Protein AF-A0ABD6FIM1-F1 (afdb_monomer)

Solvent-accessible surface area (backbone atoms only — not comparable to full-atom values): 6472 Å² total; per-residue (Å²): 112,72,74,59,57,54,54,64,56,53,78,76,60,85,70,86,80,70,82,83,69,76,84,60,54,72,66,56,52,50,50,53,50,54,50,51,50,51,51,52,50,50,52,50,50,52,48,28,62,65,45,17,70,78,40,76,59,24,64,34,34,59,56,28,44,56,37,47,50,52,38,53,53,51,52,47,57,48,50,72,69,70,60,69,80,47,74,67,59,51,56,75,65,36,64,67,50,48,53,27,52,49,52,25,52,49,24,52,50,44,17,73,79,98

Foldseek 3Di:
DVVVVVVVVCVPDPDDDDPPVVPADPVNVLVVLVVVLVVVLVVQQVVLVVCCVVLVVDPLSNVLSVLVNVLSVVLSVCVNVVVVPDSVVCCVPPPSNVVSVVSNVVSVVSSNPD

Mean predicted aligned error: 12.52 Å

Radius of gyration: 19.81 Å; Cα contacts (8 Å, |Δi|>4): 62; chains: 1; bounding box: 46×24×54 Å

Organism: NCBI:txid37925

pLDDT: mean 73.12, std 16.17, range [41.09, 95.5]

Structure (mmCIF, N/CA/C/O backbone):
data_AF-A0ABD6FIM1-F1
#
_entry.id   AF-A0ABD6FIM1-F1
#
loop_
_atom_site.group_PDB
_atom_site.id
_atom_site.type_symbol
_atom_site.label_atom_id
_atom_site.label_alt_id
_atom_site.label_comp_id
_atom_site.label_asym_id
_atom_site.label_entity_id
_atom_site.label_seq_id
_atom_site.pdbx_PDB_ins_code
_atom_site.Cartn_x
_atom_site.Cartn_y
_atom_site.Cartn_z
_atom_site.occupancy
_atom_site.B_iso_or_equiv
_atom_site.auth_seq_id
_atom_site.auth_comp_id
_atom_site.auth_asym_id
_atom_site.auth_atom_id
_atom_site.pdbx_PDB_model_num
ATOM 1 N N . GLY A 1 1 ? -23.814 -14.211 15.285 1.00 47.44 1 GLY A N 1
ATOM 2 C CA . GLY A 1 1 ? -24.261 -15.370 16.080 1.00 47.44 1 GLY A CA 1
ATOM 3 C C . GLY A 1 1 ? -23.773 -15.248 17.508 1.00 47.44 1 GLY A C 1
ATOM 4 O O . GLY A 1 1 ? -24.344 -14.464 18.245 1.00 47.44 1 GLY A O 1
ATOM 5 N N . LYS A 1 2 ? -22.671 -15.922 17.868 1.00 41.09 2 LYS A N 1
ATOM 6 C CA . LYS A 1 2 ? -22.074 -15.883 19.224 1.00 41.09 2 LYS A CA 1
ATOM 7 C C . LYS A 1 2 ? -21.706 -14.483 19.733 1.00 41.09 2 LYS A C 1
ATOM 9 O O . LYS A 1 2 ? -22.084 -14.132 20.838 1.00 41.09 2 LYS A O 1
ATOM 14 N N . A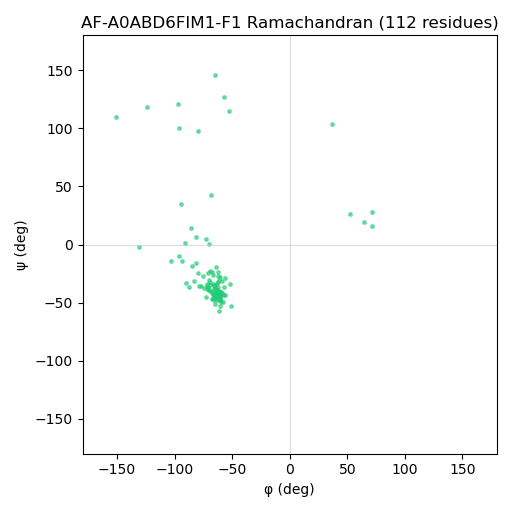RG A 1 3 ? -21.097 -13.643 18.887 1.00 51.78 3 ARG A N 1
ATOM 15 C CA . ARG A 1 3 ? -20.703 -12.269 19.259 1.00 51.78 3 ARG A CA 1
ATOM 16 C C . ARG A 1 3 ? -21.867 -11.345 19.646 1.00 51.78 3 ARG A C 1
ATOM 18 O O . ARG A 1 3 ? -21.649 -10.384 20.360 1.00 51.78 3 ARG A O 1
ATOM 25 N N . TYR A 1 4 ? -23.094 -11.621 19.193 1.00 50.84 4 TYR A N 1
ATOM 26 C CA . TYR A 1 4 ? -24.267 -10.812 19.563 1.00 50.84 4 TYR A CA 1
ATOM 27 C C . TYR A 1 4 ? -24.842 -11.236 20.925 1.00 50.84 4 TYR A C 1
ATOM 29 O O . TYR A 1 4 ? -25.330 -10.399 21.674 1.00 50.84 4 TYR A O 1
ATOM 37 N N . ALA A 1 5 ? -24.727 -12.525 21.271 1.00 53.00 5 ALA A N 1
ATOM 38 C CA . ALA A 1 5 ? -25.107 -13.044 22.585 1.00 53.00 5 ALA A CA 1
ATOM 39 C C . ALA A 1 5 ? -24.144 -12.575 23.694 1.00 53.00 5 ALA A C 1
ATOM 41 O O . ALA A 1 5 ? -24.573 -12.354 24.820 1.00 53.00 5 ALA A O 1
ATOM 42 N N . GLU A 1 6 ? -22.867 -12.352 23.366 1.00 51.19 6 GLU A N 1
ATOM 43 C CA . GLU A 1 6 ? -21.867 -11.792 24.290 1.00 51.19 6 GLU A CA 1
ATOM 44 C C . GLU A 1 6 ? -22.122 -10.309 24.617 1.00 51.19 6 GLU A C 1
ATOM 46 O O . GLU A 1 6 ? -21.887 -9.888 25.745 1.00 51.19 6 GLU A O 1
ATOM 51 N N . ILE A 1 7 ? -22.670 -9.532 23.672 1.00 54.88 7 ILE A N 1
ATOM 52 C CA . ILE A 1 7 ? -23.004 -8.110 23.876 1.00 54.88 7 ILE A CA 1
ATOM 53 C C . ILE A 1 7 ? -24.191 -7.9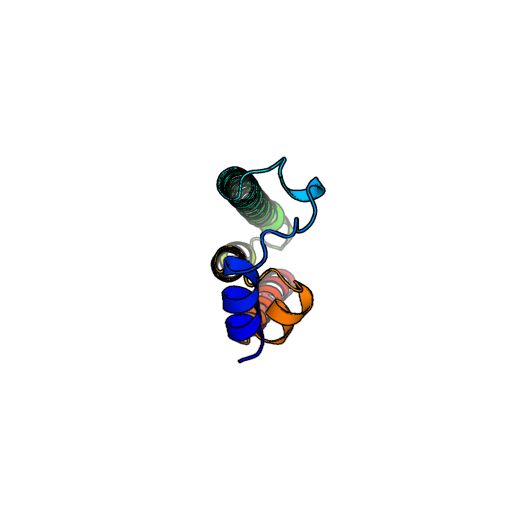50 24.843 1.00 54.88 7 ILE A C 1
ATOM 55 O O . ILE A 1 7 ? -24.158 -7.092 25.718 1.00 54.88 7 ILE A O 1
ATOM 59 N N . ILE A 1 8 ? -25.200 -8.823 24.754 1.00 54.53 8 ILE A N 1
ATOM 60 C CA . ILE A 1 8 ? -26.383 -8.790 25.637 1.00 54.53 8 ILE A CA 1
ATOM 61 C C . ILE A 1 8 ? -26.062 -9.328 27.048 1.00 54.53 8 ILE A C 1
ATOM 63 O O . ILE A 1 8 ? -26.667 -8.903 28.033 1.00 54.53 8 ILE A O 1
ATOM 67 N N . LEU A 1 9 ? -25.070 -10.219 27.184 1.00 48.88 9 LEU A N 1
ATOM 68 C CA . LEU A 1 9 ? -24.569 -10.657 28.497 1.00 48.88 9 LEU A CA 1
ATOM 69 C C . LEU A 1 9 ? -23.765 -9.557 29.222 1.00 48.88 9 LEU A C 1
ATOM 71 O O . LEU A 1 9 ? -23.668 -9.563 30.452 1.00 48.88 9 LEU A O 1
ATOM 75 N N . PHE A 1 10 ? -23.202 -8.612 28.462 1.00 48.78 10 PHE A N 1
ATOM 76 C CA . PHE A 1 10 ? -22.375 -7.520 28.973 1.00 48.78 10 PHE A CA 1
ATOM 77 C C . PHE A 1 10 ? -23.203 -6.393 29.612 1.00 48.78 10 PHE A C 1
ATOM 79 O O . PHE A 1 10 ? -22.800 -5.852 30.641 1.00 48.78 10 PHE A O 1
ATOM 86 N N . GLU A 1 11 ? -24.386 -6.083 29.071 1.00 53.22 11 GLU A N 1
ATOM 87 C CA . GLU A 1 11 ? -25.264 -5.029 29.613 1.00 53.22 11 GLU A CA 1
ATOM 88 C C . GLU A 1 11 ? -25.859 -5.368 30.991 1.00 53.22 11 GLU A C 1
ATOM 90 O O . GLU A 1 11 ? -26.166 -4.462 31.760 1.00 53.22 11 GLU A O 1
ATOM 95 N N . ASN A 1 12 ? -25.969 -6.654 31.345 1.00 51.03 12 ASN A N 1
ATOM 96 C CA . ASN A 1 12 ? -26.658 -7.087 32.567 1.00 51.03 12 ASN A CA 1
ATOM 97 C C . ASN A 1 12 ? -25.754 -7.339 33.785 1.00 51.03 12 ASN A C 1
ATOM 99 O O . ASN A 1 12 ? -26.284 -7.526 34.879 1.00 51.03 12 ASN A O 1
ATOM 103 N N . THR A 1 13 ? -24.421 -7.363 33.641 1.00 48.91 13 THR A N 1
ATOM 104 C CA . THR A 1 13 ? -23.579 -7.974 34.697 1.00 48.91 13 THR A CA 1
ATOM 105 C C . THR A 1 13 ? -22.384 -7.153 35.179 1.00 48.91 13 THR A C 1
ATOM 107 O O . THR A 1 13 ? -21.705 -7.596 36.100 1.00 48.91 13 THR A O 1
ATOM 110 N N . GLY A 1 14 ? -22.116 -5.963 34.627 1.00 50.53 14 GLY A N 1
ATOM 111 C CA . GLY A 1 14 ? -21.162 -5.007 35.222 1.00 50.53 14 GLY A CA 1
ATOM 112 C C . GLY A 1 14 ? -19.767 -5.565 35.557 1.00 50.53 14 GLY A C 1
ATOM 113 O O . GLY A 1 14 ? -19.114 -5.061 36.467 1.00 50.53 14 GLY A O 1
ATOM 114 N N . ALA A 1 15 ? -19.312 -6.614 34.866 1.00 44.50 15 ALA A N 1
ATOM 115 C CA . ALA A 1 15 ? -18.062 -7.297 35.171 1.00 44.50 15 ALA A CA 1
ATOM 116 C C . ALA A 1 15 ? -16.933 -6.786 34.265 1.00 44.50 15 ALA A C 1
ATOM 118 O O . ALA A 1 15 ? -17.009 -6.851 33.037 1.00 44.50 15 ALA A O 1
ATOM 119 N N . GLU A 1 16 ? -15.888 -6.259 34.904 1.00 51.25 16 GLU A N 1
ATOM 120 C CA . GLU A 1 16 ? -14.692 -5.677 34.301 1.00 51.25 16 GLU A CA 1
ATOM 121 C C . GLU A 1 16 ? -14.008 -6.606 33.285 1.00 51.25 16 GLU A C 1
ATOM 123 O O . GLU A 1 16 ? -13.403 -7.620 33.637 1.00 51.25 16 GLU A O 1
ATOM 128 N N . ILE A 1 17 ? -13.993 -6.202 32.012 1.00 50.47 17 ILE A N 1
ATOM 129 C CA . ILE A 1 17 ? -13.115 -6.797 31.000 1.00 50.47 17 ILE A CA 1
ATOM 130 C C . ILE A 1 17 ? -11.848 -5.930 30.882 1.00 50.47 17 ILE A C 1
ATOM 132 O O . ILE A 1 17 ? -11.849 -4.867 30.269 1.00 50.47 17 ILE A O 1
ATOM 136 N N . ARG A 1 18 ? -10.779 -6.408 31.539 1.00 48.78 18 ARG A N 1
ATOM 137 C CA . ARG A 1 18 ? -9.336 -6.078 31.426 1.00 48.78 18 ARG A CA 1
ATOM 138 C C . ARG A 1 18 ? -8.938 -4.615 31.144 1.00 48.78 18 ARG A C 1
ATOM 140 O O . ARG A 1 18 ? -8.858 -4.149 30.010 1.00 48.78 18 ARG A O 1
ATOM 147 N N . SER A 1 19 ? -8.484 -3.958 32.212 1.00 46.53 19 SER A N 1
ATOM 148 C CA . SER A 1 19 ? -8.005 -2.571 32.285 1.00 46.53 19 SER A CA 1
ATOM 149 C C . SER A 1 19 ? -6.626 -2.268 31.664 1.00 46.53 19 SER A C 1
ATOM 151 O O . SER A 1 19 ? -6.179 -1.124 31.742 1.00 46.53 19 SER A O 1
ATOM 153 N N . SER A 1 20 ? -5.939 -3.209 31.004 1.00 44.62 20 SER A N 1
ATOM 154 C CA . SER A 1 20 ? -4.607 -2.936 30.424 1.00 44.62 20 SER A CA 1
ATOM 155 C C . SER A 1 20 ? -4.635 -2.308 29.022 1.00 44.62 20 SER A C 1
ATOM 157 O O . SER A 1 20 ? -3.658 -1.674 28.632 1.00 44.62 20 SER A O 1
ATOM 159 N N . LEU A 1 21 ? -5.755 -2.395 28.287 1.00 46.56 21 LEU A N 1
ATOM 160 C CA . LEU A 1 21 ? -5.919 -1.777 26.956 1.00 46.56 21 LEU A CA 1
ATOM 161 C C . LEU A 1 21 ? -6.506 -0.353 26.994 1.00 46.56 21 LEU A C 1
ATOM 163 O O . LEU A 1 21 ? -6.687 0.280 25.958 1.00 46.56 21 LEU A O 1
ATOM 167 N N . ARG A 1 22 ? -6.783 0.188 28.186 1.00 48.69 22 ARG A N 1
ATOM 168 C CA . ARG A 1 22 ? -7.470 1.479 28.377 1.00 48.69 22 ARG A CA 1
ATOM 169 C C . ARG A 1 22 ? -6.566 2.715 28.242 1.00 48.69 22 ARG A C 1
ATOM 171 O O . ARG A 1 22 ? -7.019 3.818 28.529 1.00 48.69 22 ARG A O 1
ATOM 178 N N . LYS A 1 23 ? -5.295 2.562 27.845 1.00 50.97 23 LYS A N 1
ATOM 179 C CA . LYS A 1 23 ? -4.342 3.689 27.740 1.00 50.97 23 LYS A CA 1
ATOM 180 C C . LYS A 1 23 ? -4.246 4.336 26.358 1.00 50.97 23 LYS A C 1
ATOM 182 O O . LYS A 1 23 ? -3.751 5.454 26.278 1.00 50.97 23 LYS A O 1
ATOM 187 N N . TYR A 1 24 ? -4.768 3.711 25.303 1.00 50.91 24 TYR A N 1
ATOM 188 C CA . TYR A 1 24 ? -4.798 4.311 23.968 1.00 50.91 24 TYR A CA 1
ATOM 189 C C . TYR A 1 24 ? -6.234 4.355 23.455 1.00 50.91 24 TYR A C 1
ATOM 191 O O . TYR A 1 24 ? -6.889 3.324 23.329 1.00 50.91 24 TYR A O 1
ATOM 199 N N . SER A 1 25 ? -6.754 5.557 23.197 1.00 62.16 25 SER A N 1
ATOM 200 C CA . SER A 1 25 ? -8.075 5.692 22.583 1.00 62.16 25 SER A CA 1
ATOM 201 C C . SER A 1 25 ? -8.035 5.113 21.166 1.00 62.16 25 SER A C 1
ATOM 203 O O . SER A 1 25 ? -7.024 5.231 20.470 1.00 62.16 25 SER A O 1
ATOM 205 N N . ALA A 1 26 ? -9.140 4.516 20.711 1.00 64.38 26 ALA A N 1
ATOM 206 C CA . ALA A 1 26 ? -9.257 4.020 19.337 1.00 64.38 26 ALA A CA 1
ATOM 207 C C . ALA A 1 26 ? -8.889 5.103 18.302 1.00 64.38 26 ALA A C 1
ATOM 209 O O . ALA A 1 26 ? -8.269 4.812 17.285 1.00 64.38 26 ALA A O 1
ATOM 210 N N . SER A 1 27 ? -9.191 6.370 18.602 1.00 69.12 27 SER A N 1
ATOM 211 C CA . SER A 1 27 ? -8.816 7.521 17.778 1.00 69.12 27 SER A CA 1
ATOM 212 C C . SER A 1 27 ? -7.303 7.750 17.704 1.0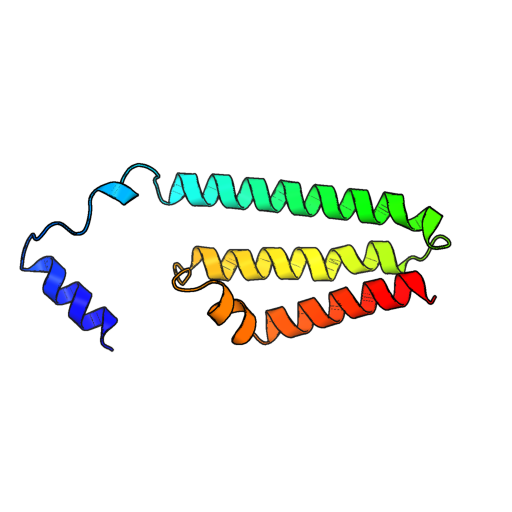0 69.12 27 SER A C 1
ATOM 214 O O . SER A 1 27 ? -6.793 8.037 16.626 1.00 69.12 27 SER A O 1
ATOM 216 N N . TYR A 1 28 ? -6.571 7.604 18.815 1.00 73.69 28 TYR A N 1
ATOM 217 C CA . TYR A 1 28 ? -5.109 7.724 18.810 1.00 73.69 28 TYR A CA 1
ATOM 218 C C . TYR A 1 28 ? -4.459 6.591 18.013 1.00 73.69 28 TYR A C 1
ATOM 220 O O . TYR A 1 28 ? -3.560 6.839 17.214 1.00 73.69 28 TYR A O 1
ATOM 228 N N . LEU A 1 29 ? -4.949 5.358 18.172 1.00 73.75 29 LEU A N 1
ATOM 229 C CA . LEU A 1 29 ? -4.427 4.216 17.422 1.00 73.75 29 LEU A CA 1
ATOM 230 C C . LEU A 1 29 ? -4.660 4.376 15.913 1.00 73.75 29 LEU A C 1
ATOM 232 O O . LEU A 1 29 ? -3.738 4.153 15.134 1.00 73.75 29 LEU A O 1
ATOM 236 N N . ARG A 1 30 ? -5.850 4.840 15.507 1.00 78.00 30 ARG A N 1
ATOM 237 C CA . ARG A 1 30 ? -6.153 5.187 14.108 1.00 78.00 30 ARG A CA 1
ATOM 238 C C . ARG A 1 30 ? -5.236 6.279 13.569 1.00 78.00 30 ARG A C 1
ATOM 240 O O . ARG A 1 30 ? -4.742 6.159 12.454 1.00 78.00 30 ARG A O 1
ATOM 247 N N . PHE A 1 31 ? -4.979 7.320 14.359 1.00 81.56 31 PHE A N 1
ATOM 248 C CA . PHE A 1 31 ? -4.087 8.410 13.966 1.00 81.56 31 PHE A CA 1
ATOM 249 C C . PHE A 1 31 ? -2.648 7.929 13.747 1.00 81.56 31 PHE A C 1
ATOM 251 O O . PHE A 1 31 ? -2.045 8.233 12.717 1.00 81.56 31 PHE A O 1
ATOM 258 N N . VAL A 1 32 ? -2.108 7.155 14.694 1.00 85.12 32 VAL A N 1
ATOM 259 C CA . VAL A 1 32 ? -0.761 6.580 14.578 1.00 85.12 32 VAL A CA 1
ATOM 260 C C . VAL A 1 32 ? -0.694 5.648 13.374 1.00 85.12 32 VAL A C 1
ATOM 262 O O . VAL A 1 32 ? 0.205 5.790 12.555 1.00 85.12 32 VAL A O 1
ATOM 265 N N . TRP A 1 33 ? -1.676 4.762 13.216 1.00 82.50 33 TRP A N 1
ATOM 266 C CA . TRP A 1 33 ? -1.738 3.822 12.102 1.00 82.50 33 TRP A CA 1
ATOM 267 C C . TRP A 1 33 ? -1.797 4.535 10.741 1.00 82.50 33 TRP A C 1
ATOM 269 O O . TRP A 1 33 ? -0.990 4.233 9.863 1.00 82.50 33 TRP A O 1
ATOM 279 N N . ALA A 1 34 ? -2.671 5.534 10.580 1.00 85.38 34 ALA A N 1
ATOM 280 C CA . ALA A 1 34 ? -2.788 6.303 9.341 1.00 85.38 34 ALA A CA 1
ATOM 281 C C . ALA A 1 34 ? -1.506 7.095 9.033 1.00 85.38 34 ALA A C 1
ATOM 283 O O . ALA A 1 34 ? -1.073 7.155 7.882 1.00 85.38 34 ALA A O 1
ATOM 284 N N . THR A 1 35 ? -0.865 7.657 10.063 1.00 90.31 35 THR A N 1
ATOM 285 C CA . THR A 1 35 ? 0.404 8.385 9.919 1.00 90.31 35 THR A CA 1
ATOM 286 C C . THR A 1 35 ? 1.531 7.437 9.513 1.00 90.31 35 THR A C 1
ATOM 288 O O . THR A 1 35 ? 2.266 7.724 8.570 1.00 90.31 35 THR A O 1
ATOM 291 N N . SER A 1 36 ? 1.641 6.274 10.159 1.00 89.31 36 SER A N 1
ATOM 292 C CA . SER A 1 36 ? 2.608 5.234 9.799 1.00 89.31 36 SER A CA 1
ATOM 293 C C . SER A 1 36 ? 2.380 4.703 8.382 1.00 89.31 36 SER A C 1
ATOM 295 O O . SER A 1 36 ? 3.344 4.554 7.635 1.00 89.31 36 SER A O 1
ATOM 297 N N . ALA A 1 37 ? 1.125 4.477 7.978 1.00 88.88 37 ALA A N 1
ATOM 298 C CA . ALA A 1 37 ? 0.782 4.067 6.617 1.00 88.88 37 ALA A CA 1
ATOM 299 C C . ALA A 1 37 ? 1.179 5.136 5.585 1.00 88.88 37 ALA A C 1
ATOM 301 O O . ALA A 1 37 ? 1.765 4.805 4.555 1.00 88.88 37 ALA A O 1
ATOM 302 N N . GLY A 1 38 ? 0.931 6.416 5.883 1.00 92.75 38 GLY A N 1
ATOM 303 C CA . GLY A 1 38 ? 1.351 7.534 5.039 1.00 92.75 38 GLY A CA 1
ATOM 304 C C . GLY A 1 38 ? 2.870 7.612 4.872 1.00 92.75 38 GLY A C 1
ATOM 305 O O . GLY A 1 38 ? 3.356 7.725 3.746 1.00 92.75 38 GLY A O 1
ATOM 306 N N . VAL A 1 39 ? 3.626 7.480 5.968 1.00 95.00 39 VAL A N 1
ATOM 307 C CA . VAL A 1 39 ? 5.100 7.441 5.928 1.00 95.00 39 VAL A CA 1
ATOM 308 C C . VAL A 1 39 ? 5.591 6.242 5.115 1.00 95.00 39 VAL A C 1
ATOM 310 O O . VAL A 1 39 ? 6.453 6.407 4.261 1.00 95.00 39 VAL A O 1
ATOM 313 N N . MET A 1 40 ? 5.006 5.057 5.308 1.00 93.62 40 MET A N 1
ATOM 314 C CA . MET A 1 40 ? 5.366 3.850 4.557 1.00 93.62 40 MET A CA 1
ATOM 315 C C . MET A 1 40 ? 5.131 4.011 3.048 1.00 93.62 40 MET A C 1
ATOM 317 O O . MET A 1 40 ? 6.003 3.665 2.251 1.00 93.62 40 MET A O 1
ATOM 321 N N . ILE A 1 41 ? 3.982 4.569 2.651 1.00 93.25 41 ILE A N 1
ATOM 322 C CA . ILE A 1 41 ? 3.669 4.871 1.246 1.00 93.25 41 ILE A CA 1
ATOM 323 C C . ILE A 1 41 ? 4.683 5.859 0.663 1.00 93.25 41 ILE A C 1
ATOM 325 O O . ILE A 1 41 ? 5.199 5.632 -0.431 1.00 93.25 41 ILE A O 1
ATOM 329 N N . MET A 1 42 ? 4.997 6.925 1.402 1.00 95.50 42 MET A N 1
ATOM 330 C CA . MET A 1 42 ? 5.975 7.933 0.987 1.00 95.50 42 MET A CA 1
ATOM 331 C C . MET A 1 42 ? 7.357 7.311 0.772 1.00 95.50 42 MET A C 1
ATOM 333 O O . MET A 1 42 ? 7.970 7.509 -0.275 1.00 95.50 42 MET A O 1
ATOM 337 N N . SER A 1 43 ? 7.835 6.526 1.741 1.00 94.69 43 SER A N 1
ATOM 338 C CA . SER A 1 43 ? 9.129 5.847 1.666 1.00 94.69 43 SER A CA 1
ATOM 339 C C . SER A 1 43 ? 9.196 4.876 0.491 1.00 94.69 43 SER A C 1
ATOM 341 O O . SER A 1 43 ? 10.207 4.848 -0.206 1.00 94.69 43 SER A O 1
ATOM 343 N N . TYR A 1 44 ? 8.124 4.123 0.227 1.00 92.12 44 TYR A N 1
ATOM 344 C CA . TYR A 1 44 ? 8.076 3.219 -0.921 1.00 92.12 44 TYR A CA 1
ATOM 345 C C . TYR A 1 44 ? 8.096 3.975 -2.252 1.00 92.12 44 TYR A C 1
ATOM 347 O O . TYR A 1 44 ? 8.831 3.597 -3.158 1.00 92.12 44 TYR A O 1
ATOM 355 N N . ALA A 1 45 ? 7.332 5.065 -2.369 1.00 92.75 45 ALA A N 1
ATOM 356 C CA . ALA A 1 45 ? 7.333 5.887 -3.574 1.00 92.75 45 ALA A CA 1
ATOM 357 C C . ALA A 1 45 ? 8.719 6.496 -3.840 1.00 92.75 45 ALA A C 1
ATOM 359 O O . ALA A 1 45 ? 9.189 6.462 -4.974 1.00 92.75 45 ALA A O 1
ATOM 360 N N . LEU A 1 46 ? 9.397 6.998 -2.802 1.00 93.94 46 LEU A N 1
ATOM 361 C CA . LEU A 1 46 ? 10.768 7.502 -2.919 1.00 93.94 46 LEU A CA 1
ATOM 362 C C . LEU A 1 46 ? 11.736 6.404 -3.364 1.00 93.94 46 LEU A C 1
ATOM 364 O O . LEU A 1 46 ? 12.497 6.616 -4.303 1.00 93.94 46 LEU A O 1
ATOM 368 N N . TRP A 1 47 ? 11.663 5.224 -2.744 1.00 93.56 47 TRP A N 1
ATOM 369 C CA . TRP A 1 47 ? 12.473 4.074 -3.145 1.00 93.56 47 TRP A CA 1
ATOM 370 C C . TRP A 1 47 ? 12.222 3.671 -4.604 1.00 93.56 47 TRP A C 1
ATOM 372 O O . TRP A 1 47 ? 13.169 3.415 -5.339 1.00 93.56 47 TRP A O 1
ATOM 382 N N . ALA A 1 48 ? 10.965 3.671 -5.050 1.00 89.12 48 ALA A N 1
ATOM 383 C CA . ALA A 1 48 ? 10.603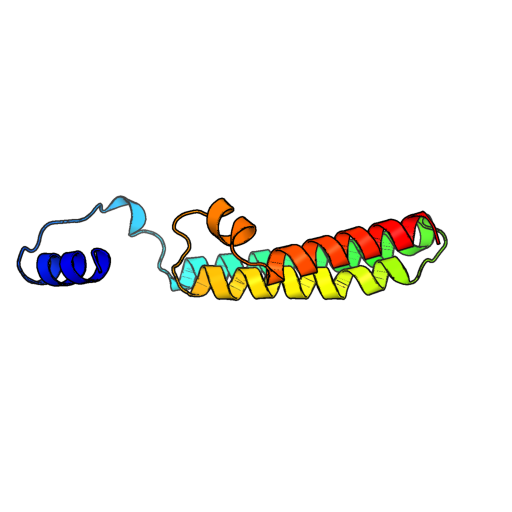 3.345 -6.425 1.00 89.12 48 ALA A CA 1
ATOM 384 C C . ALA A 1 48 ? 11.200 4.334 -7.445 1.00 89.12 48 ALA A C 1
ATOM 386 O O . ALA A 1 48 ? 11.620 3.934 -8.530 1.00 89.12 48 ALA A O 1
ATOM 387 N N . TRP A 1 49 ? 11.282 5.621 -7.104 1.00 90.31 49 TRP A N 1
ATOM 388 C CA . TRP A 1 49 ? 11.968 6.605 -7.945 1.00 90.31 49 TRP A CA 1
ATOM 389 C C . TRP A 1 49 ? 13.489 6.446 -7.921 1.00 90.31 49 TRP A C 1
ATOM 391 O O . TRP A 1 49 ? 14.121 6.589 -8.964 1.00 90.31 49 TRP A O 1
ATOM 401 N N . ASP A 1 50 ? 14.064 6.125 -6.765 1.00 90.50 50 ASP A N 1
ATOM 402 C CA . ASP A 1 50 ? 15.512 5.975 -6.583 1.00 90.50 50 ASP A CA 1
ATOM 403 C C . ASP A 1 50 ? 16.068 4.713 -7.260 1.00 90.50 50 ASP A C 1
ATOM 405 O O . ASP A 1 50 ? 17.145 4.725 -7.852 1.00 90.50 50 ASP A O 1
ATOM 409 N N . VAL A 1 51 ? 15.305 3.616 -7.244 1.00 86.88 51 VAL A N 1
ATOM 410 C CA . VAL A 1 51 ? 15.724 2.342 -7.846 1.00 86.88 51 VAL A CA 1
ATOM 411 C C . VAL A 1 51 ? 15.489 2.299 -9.361 1.00 86.88 51 VAL A C 1
ATOM 413 O O . VAL A 1 51 ? 16.074 1.470 -10.057 1.00 86.88 51 VAL A O 1
ATOM 416 N N . ARG A 1 52 ? 14.669 3.205 -9.909 1.00 86.06 52 ARG A N 1
ATOM 417 C CA . ARG A 1 52 ? 14.357 3.247 -11.344 1.00 86.06 52 ARG A CA 1
ATOM 418 C C . ARG A 1 52 ? 15.606 3.406 -12.235 1.00 86.06 52 ARG A C 1
ATOM 420 O O . ARG A 1 52 ? 15.756 2.576 -13.129 1.00 86.06 52 ARG A O 1
ATOM 427 N N . PRO A 1 53 ? 16.534 4.353 -11.997 1.00 85.12 53 PRO A N 1
ATOM 428 C CA . PRO A 1 53 ? 17.782 4.446 -12.763 1.00 85.12 53 PRO A CA 1
ATOM 429 C C . PRO A 1 53 ? 18.678 3.206 -12.626 1.00 85.12 53 PRO A C 1
ATOM 431 O O . PRO A 1 53 ? 19.398 2.855 -13.557 1.00 85.12 53 PRO A O 1
ATOM 434 N N . VAL A 1 54 ? 18.632 2.530 -11.472 1.00 84.25 54 VAL A N 1
ATOM 435 C CA . VAL A 1 54 ? 19.421 1.316 -11.192 1.00 84.25 54 VAL A CA 1
ATOM 436 C C . VAL A 1 54 ? 18.893 0.116 -11.984 1.00 84.25 54 VAL A C 1
ATOM 438 O O . VAL A 1 54 ? 19.671 -0.721 -12.434 1.00 84.25 54 VAL A O 1
ATOM 441 N N . LEU A 1 55 ? 17.578 0.059 -12.197 1.00 81.31 55 LEU A N 1
ATOM 442 C CA . LEU A 1 55 ? 16.872 -0.981 -12.951 1.00 81.31 55 LEU A CA 1
ATOM 443 C C . LEU A 1 55 ? 16.649 -0.592 -14.425 1.00 81.31 55 LEU A C 1
ATOM 445 O O . LEU A 1 55 ? 15.615 -0.903 -15.006 1.00 81.31 55 LEU A O 1
ATOM 449 N N . GLY A 1 56 ? 17.590 0.131 -15.038 1.00 80.75 56 GLY A N 1
ATOM 450 C CA . GLY A 1 56 ? 17.531 0.438 -16.474 1.00 80.75 56 GLY A CA 1
ATOM 451 C C . GLY A 1 56 ? 16.448 1.447 -16.876 1.00 80.75 56 GLY A C 1
ATOM 452 O O . GLY A 1 56 ? 15.962 1.412 -18.002 1.00 80.75 56 GLY A O 1
ATOM 453 N N . ASP A 1 57 ? 16.067 2.349 -15.969 1.00 82.06 57 ASP A N 1
ATOM 454 C CA . ASP A 1 57 ? 15.041 3.385 -16.172 1.00 82.06 57 ASP A CA 1
ATOM 455 C C . ASP A 1 57 ? 13.609 2.857 -16.406 1.00 82.06 57 ASP A C 1
ATOM 457 O O . ASP A 1 57 ? 12.708 3.590 -16.853 1.00 82.06 57 ASP A O 1
ATOM 461 N N . SER A 1 58 ? 13.369 1.600 -16.018 1.00 83.25 58 SER A N 1
ATOM 462 C CA . SER A 1 58 ? 12.103 0.893 -16.215 1.00 83.25 58 SER A CA 1
ATOM 463 C C . SER A 1 58 ? 10.914 1.633 -15.584 1.00 83.25 58 SER A C 1
ATOM 465 O O . SER A 1 58 ? 10.904 2.001 -14.406 1.00 83.25 58 SER A O 1
ATOM 467 N N . VAL A 1 59 ? 9.871 1.879 -16.385 1.00 85.81 59 VAL A N 1
ATOM 468 C CA . VAL A 1 59 ? 8.642 2.578 -15.951 1.00 85.81 59 VAL A CA 1
ATOM 469 C C . VAL A 1 59 ? 7.828 1.715 -14.979 1.00 85.81 59 VAL A C 1
ATOM 471 O O . VAL A 1 59 ? 7.067 2.239 -14.161 1.00 85.81 59 VAL A O 1
ATOM 474 N N . TRP A 1 60 ? 8.028 0.396 -15.013 1.00 84.44 60 TRP A N 1
ATOM 475 C CA . TRP A 1 60 ? 7.333 -0.573 -14.165 1.00 84.44 60 TRP A CA 1
ATOM 476 C C . TRP A 1 60 ? 7.568 -0.349 -12.670 1.00 84.44 60 TRP A C 1
ATOM 478 O O . TRP A 1 60 ? 6.668 -0.600 -11.868 1.00 84.44 60 TRP A O 1
ATOM 488 N N . THR A 1 61 ? 8.712 0.227 -12.303 1.00 85.12 61 THR A N 1
ATOM 489 C CA . THR A 1 61 ? 9.034 0.618 -10.927 1.00 85.12 61 THR A CA 1
ATOM 490 C C . THR A 1 61 ? 8.111 1.719 -10.400 1.00 85.12 61 THR A C 1
ATOM 492 O O . THR A 1 61 ? 7.718 1.704 -9.242 1.00 85.12 61 THR A O 1
ATOM 495 N N . VAL A 1 62 ? 7.700 2.670 -11.244 1.00 88.06 62 VAL A N 1
ATOM 496 C CA . VAL A 1 62 ? 6.734 3.713 -10.846 1.00 88.06 62 VAL A CA 1
ATOM 497 C C . VAL A 1 62 ? 5.315 3.148 -10.861 1.00 88.06 62 VAL A C 1
ATOM 499 O O . VAL A 1 62 ? 4.500 3.469 -9.995 1.00 88.06 62 VAL A O 1
ATOM 502 N N . VAL A 1 63 ? 5.021 2.256 -11.812 1.00 89.12 63 VAL A N 1
ATOM 503 C CA . VAL A 1 63 ? 3.723 1.573 -11.898 1.00 89.12 63 VAL A CA 1
ATOM 504 C C . VAL A 1 63 ? 3.462 0.709 -10.659 1.00 89.12 63 VAL A C 1
ATOM 506 O O . VAL A 1 63 ? 2.312 0.643 -10.227 1.00 89.12 63 VAL A O 1
ATOM 509 N N . SER A 1 64 ? 4.492 0.122 -10.033 1.00 88.81 64 SER A N 1
ATOM 510 C CA . SER A 1 64 ? 4.354 -0.691 -8.811 1.00 88.81 64 SER A CA 1
ATOM 511 C C . SER A 1 64 ? 3.851 0.090 -7.590 1.00 88.81 64 SER A C 1
ATOM 513 O O . SER A 1 64 ? 3.296 -0.507 -6.662 1.00 88.81 64 SER A O 1
ATOM 515 N N . ILE A 1 65 ? 3.967 1.424 -7.594 1.00 89.88 65 ILE A N 1
ATOM 516 C CA . ILE A 1 65 ? 3.459 2.291 -6.521 1.00 89.88 65 ILE A CA 1
ATOM 517 C C . ILE A 1 65 ? 1.934 2.185 -6.421 1.00 89.88 65 ILE A C 1
ATOM 519 O O . ILE A 1 65 ? 1.391 2.133 -5.319 1.00 89.88 65 ILE A O 1
ATOM 523 N N . VAL A 1 66 ? 1.227 2.104 -7.551 1.00 89.50 66 VAL A N 1
ATOM 524 C CA . VAL A 1 66 ? -0.244 2.066 -7.579 1.00 89.50 66 VAL A CA 1
ATOM 525 C C . VAL A 1 66 ? -0.814 0.838 -6.851 1.00 89.50 66 VAL A C 1
ATOM 527 O O . VAL A 1 66 ? -1.579 1.034 -5.902 1.00 89.50 66 VAL A O 1
ATOM 530 N N . PRO A 1 67 ? -0.467 -0.417 -7.211 1.00 87.75 67 PRO A N 1
ATOM 531 C CA . PRO A 1 67 ? -0.979 -1.585 -6.502 1.00 87.75 67 PRO A CA 1
ATOM 532 C C . PRO A 1 67 ? -0.517 -1.617 -5.042 1.00 87.75 67 PRO A C 1
ATOM 534 O O . PRO A 1 67 ? -1.297 -2.029 -4.184 1.00 87.75 67 PRO A O 1
ATOM 537 N N . PHE A 1 68 ? 0.691 -1.124 -4.736 1.00 86.94 68 PHE A N 1
ATOM 538 C CA . PHE A 1 68 ? 1.178 -1.019 -3.359 1.00 86.94 68 PHE A CA 1
ATOM 539 C C . PHE A 1 68 ? 0.287 -0.109 -2.506 1.00 86.94 68 PHE A C 1
ATOM 541 O O . PHE A 1 68 ? -0.221 -0.527 -1.466 1.00 86.94 68 PHE A O 1
ATOM 548 N N . VAL A 1 69 ? 0.033 1.118 -2.965 1.00 90.44 69 VAL A N 1
ATOM 549 C CA . VAL A 1 69 ? -0.815 2.081 -2.248 1.00 90.44 69 VAL A CA 1
ATOM 550 C C . VAL A 1 69 ? -2.231 1.543 -2.083 1.00 90.44 69 VAL A C 1
ATOM 552 O O . VAL A 1 69 ? -2.786 1.608 -0.987 1.00 90.44 69 VAL A O 1
ATOM 555 N N . VAL A 1 70 ? -2.811 0.966 -3.138 1.00 88.00 70 VAL A N 1
ATOM 556 C CA . VAL A 1 70 ? -4.163 0.396 -3.074 1.00 88.00 70 VAL A CA 1
ATOM 557 C C . VAL A 1 70 ? -4.226 -0.769 -2.081 1.00 88.00 70 VAL A C 1
ATOM 559 O O . VAL A 1 70 ? -5.195 -0.850 -1.328 1.00 88.00 70 VAL A O 1
ATOM 562 N N . ALA A 1 71 ? -3.201 -1.625 -2.006 1.00 85.06 71 ALA A N 1
ATOM 563 C CA . ALA A 1 71 ? -3.130 -2.703 -1.015 1.00 85.06 71 ALA A CA 1
ATOM 564 C C . ALA A 1 71 ? -3.091 -2.165 0.422 1.00 85.06 71 ALA A C 1
ATOM 566 O O . ALA A 1 71 ? -3.843 -2.633 1.278 1.00 85.06 71 ALA A O 1
ATOM 567 N N . VAL A 1 72 ? -2.268 -1.144 0.676 1.00 86.38 72 VAL A N 1
ATOM 568 C 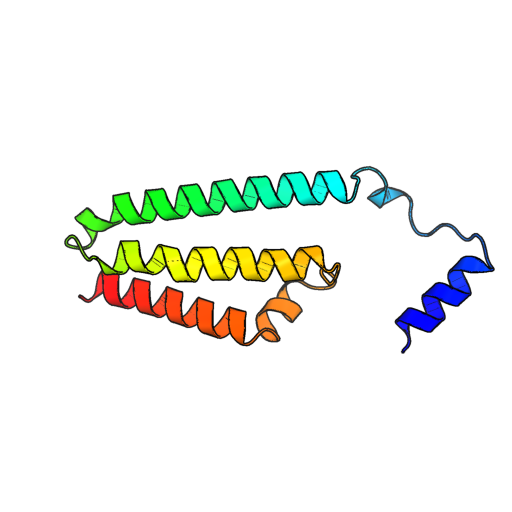CA . VAL A 1 72 ? -2.150 -0.509 1.998 1.00 86.38 72 VAL A CA 1
ATOM 569 C C . VAL A 1 72 ? -3.463 0.162 2.406 1.00 86.38 72 VAL A C 1
ATOM 571 O O . VAL A 1 72 ? -3.920 -0.015 3.534 1.00 86.38 72 VAL A O 1
ATOM 574 N N . LEU A 1 73 ? -4.106 0.889 1.488 1.00 85.56 73 LEU A N 1
ATOM 575 C CA . LEU A 1 73 ? -5.412 1.510 1.727 1.00 85.56 73 LEU A CA 1
ATOM 576 C C . LEU A 1 73 ? -6.522 0.472 1.910 1.00 85.56 73 LEU A C 1
ATOM 578 O O . LEU A 1 73 ? -7.450 0.691 2.683 1.00 85.56 73 LEU A O 1
ATOM 582 N N . ARG A 1 74 ? -6.448 -0.671 1.225 1.00 82.69 74 ARG A N 1
ATOM 583 C CA . ARG A 1 74 ? -7.425 -1.745 1.414 1.00 82.69 74 ARG A CA 1
ATOM 584 C C . ARG A 1 74 ? -7.296 -2.358 2.802 1.00 82.69 74 ARG A C 1
ATOM 586 O O . ARG A 1 74 ? -8.288 -2.443 3.520 1.00 82.69 74 ARG A O 1
ATOM 593 N N . TYR A 1 75 ? -6.062 -2.657 3.199 1.00 78.06 75 TYR A N 1
ATOM 594 C CA . TYR A 1 75 ? -5.745 -3.111 4.546 1.00 78.06 75 TYR A CA 1
ATOM 595 C C . TYR A 1 75 ? -6.196 -2.097 5.612 1.00 78.06 75 TYR A C 1
ATOM 597 O O . TYR A 1 75 ? -6.727 -2.494 6.646 1.00 78.06 75 TYR A O 1
ATOM 605 N N . ALA A 1 76 ? -6.088 -0.791 5.330 1.00 78.88 76 ALA A N 1
ATOM 606 C CA . ALA A 1 76 ? -6.621 0.282 6.177 1.00 78.88 76 ALA A CA 1
ATOM 607 C C . ALA A 1 76 ? -8.089 0.084 6.540 1.00 78.88 76 ALA A C 1
ATOM 609 O O . ALA A 1 76 ? -8.469 0.111 7.709 1.00 78.88 76 ALA A O 1
ATOM 610 N N . VAL A 1 77 ? -8.909 -0.122 5.509 1.00 74.88 77 VAL A N 1
ATOM 611 C CA . VAL A 1 77 ? -10.362 -0.217 5.627 1.00 74.88 77 VAL A CA 1
ATOM 612 C C . VAL A 1 77 ? -10.757 -1.447 6.441 1.00 74.88 77 VAL A C 1
ATOM 614 O O . VAL A 1 77 ? -11.718 -1.391 7.210 1.00 74.88 77 VAL A O 1
ATOM 617 N N . ASP A 1 78 ? -10.009 -2.541 6.317 1.00 73.00 78 ASP A N 1
ATOM 618 C CA . ASP A 1 78 ? -10.267 -3.766 7.074 1.00 73.00 78 ASP A CA 1
ATOM 619 C C . ASP A 1 78 ? -9.843 -3.649 8.544 1.00 73.00 78 ASP A C 1
ATOM 621 O O . ASP A 1 78 ? -10.557 -4.128 9.435 1.00 73.00 78 ASP A O 1
ATOM 625 N N . VAL A 1 79 ? -8.733 -2.956 8.816 1.00 70.31 79 VAL A N 1
ATOM 626 C CA . VAL A 1 79 ? -8.286 -2.632 10.180 1.00 70.31 79 VAL A CA 1
ATOM 627 C C . VAL A 1 79 ? -9.286 -1.694 10.870 1.00 70.31 79 VAL A C 1
ATOM 629 O O . VAL A 1 79 ? -9.677 -1.947 12.015 1.00 70.31 79 VAL A O 1
ATOM 632 N N . ASP A 1 80 ? -9.778 -0.667 10.171 1.00 70.25 80 ASP A N 1
ATOM 633 C CA . ASP A 1 80 ? -10.729 0.314 10.714 1.00 70.25 80 ASP A CA 1
ATOM 634 C C . ASP A 1 80 ? -12.110 -0.267 11.050 1.00 70.25 80 ASP A C 1
ATOM 636 O O . ASP A 1 80 ? -12.783 0.230 11.962 1.00 70.25 80 ASP A O 1
ATOM 640 N N . GLN A 1 81 ? -12.512 -1.351 10.375 1.00 67.19 81 GLN A N 1
ATOM 641 C CA . GLN A 1 81 ? -13.748 -2.097 10.652 1.00 67.19 81 GLN A CA 1
ATOM 642 C C . GLN A 1 81 ? -13.719 -2.880 11.979 1.00 67.19 81 GLN A C 1
ATOM 644 O O . GLN A 1 81 ? -14.695 -3.557 12.310 1.00 67.19 81 GLN A O 1
ATOM 649 N N . GLY A 1 82 ? -12.625 -2.828 12.749 1.00 59.22 82 GLY A N 1
ATOM 650 C CA . GLY A 1 82 ? -12.518 -3.530 14.034 1.00 59.22 82 GLY A CA 1
ATOM 651 C C . GLY A 1 82 ? -12.407 -5.052 13.891 1.00 59.22 82 GLY A C 1
ATOM 652 O O . GLY A 1 82 ? -12.589 -5.783 14.863 1.00 59.22 82 GLY A O 1
ATOM 653 N N . LYS A 1 83 ? -12.098 -5.544 12.683 1.00 52.94 83 LYS A N 1
ATOM 654 C CA . LYS A 1 83 ? -11.825 -6.961 12.394 1.00 52.94 83 LYS A CA 1
ATOM 655 C C . LYS A 1 83 ? -10.367 -7.351 12.639 1.00 52.94 83 LYS A C 1
ATOM 657 O O . LYS A 1 83 ? -9.974 -8.442 12.247 1.00 52.94 83 LYS A O 1
ATOM 662 N N . ALA A 1 84 ? -9.596 -6.519 13.338 1.00 51.88 84 ALA A N 1
ATOM 663 C CA . ALA A 1 84 ? -8.222 -6.785 13.769 1.00 51.88 84 ALA A CA 1
ATOM 664 C C . ALA A 1 84 ? -8.130 -7.886 14.854 1.00 51.88 84 ALA A C 1
ATOM 666 O O . ALA A 1 84 ? -7.428 -7.733 15.847 1.00 51.88 84 ALA A O 1
ATOM 667 N N . GLY A 1 85 ? -8.895 -8.971 14.699 1.00 50.69 85 GLY A N 1
ATOM 668 C CA . GLY A 1 85 ? -8.809 -10.160 15.535 1.00 50.69 85 GLY A CA 1
ATOM 669 C C . GLY A 1 85 ? -7.541 -10.944 15.229 1.00 50.69 85 GLY A C 1
ATOM 670 O O . GLY A 1 85 ? -6.836 -11.294 16.164 1.00 50.69 85 GLY A O 1
ATOM 671 N N . GLU A 1 86 ? -7.212 -11.144 13.945 1.00 49.66 86 GLU A N 1
ATOM 672 C CA . GLU A 1 86 ? -6.020 -11.880 13.498 1.00 49.66 86 GLU A CA 1
ATOM 673 C C . GLU A 1 86 ? -5.552 -11.336 12.125 1.00 49.66 86 GLU A C 1
ATOM 675 O O . GLU A 1 86 ? -6.248 -11.512 11.121 1.00 49.66 86 GLU A O 1
ATOM 680 N N . PRO A 1 87 ? -4.403 -10.630 12.050 1.00 55.25 87 PRO A N 1
ATOM 681 C CA . PRO A 1 87 ? -3.900 -10.023 10.811 1.00 55.25 87 PRO A CA 1
ATOM 682 C C . PRO A 1 87 ? -3.653 -11.025 9.672 1.00 55.25 87 PRO A C 1
ATOM 684 O O . PRO A 1 87 ? -3.823 -10.674 8.504 1.00 55.25 87 PRO A O 1
ATOM 687 N N . GLU A 1 88 ? -3.280 -12.271 9.994 1.00 53.88 88 GLU A N 1
ATOM 688 C CA . GLU A 1 88 ? -3.023 -13.317 8.990 1.00 53.88 88 GLU A CA 1
ATOM 689 C C . GLU A 1 88 ? -4.311 -13.826 8.329 1.00 53.88 88 GLU A C 1
ATOM 691 O O . GLU A 1 88 ? -4.334 -14.078 7.122 1.00 53.88 88 GLU A O 1
ATOM 696 N N . GLU A 1 89 ? -5.412 -13.905 9.085 1.00 56.00 89 GLU A N 1
ATOM 697 C CA . GLU A 1 89 ? -6.699 -14.388 8.580 1.00 56.00 89 GLU A CA 1
ATOM 698 C C . GLU A 1 89 ? -7.312 -13.401 7.578 1.00 56.00 89 GLU A C 1
ATOM 700 O O . GLU A 1 89 ? -7.937 -13.822 6.604 1.00 56.00 89 GLU A O 1
ATOM 705 N N . ILE A 1 90 ? -7.111 -12.090 7.776 1.00 59.22 90 ILE A N 1
ATOM 706 C CA . ILE A 1 90 ? -7.595 -11.046 6.856 1.00 59.22 90 ILE A CA 1
ATOM 707 C C . ILE A 1 90 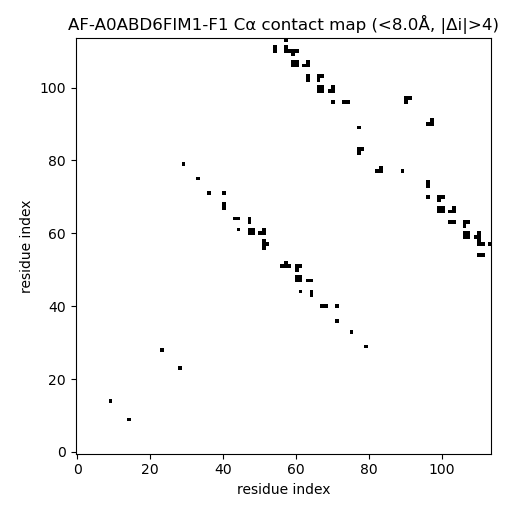? -6.873 -11.147 5.507 1.00 59.22 90 ILE A C 1
ATOM 709 O O . ILE A 1 90 ? -7.528 -11.171 4.464 1.00 59.22 90 ILE A O 1
ATOM 713 N N . ALA A 1 91 ? -5.543 -11.268 5.518 1.00 57.12 91 ALA A N 1
ATOM 714 C CA . ALA A 1 91 ? -4.747 -11.365 4.293 1.00 57.12 91 ALA A CA 1
ATOM 715 C C . ALA A 1 91 ? -5.031 -12.654 3.497 1.00 57.12 91 ALA A C 1
ATOM 717 O O . ALA A 1 91 ? -5.031 -12.647 2.263 1.00 57.12 91 ALA A O 1
ATOM 718 N N . LEU A 1 92 ? -5.312 -13.762 4.189 1.00 57.06 92 LEU A N 1
ATOM 719 C CA . LEU A 1 92 ? -5.627 -15.046 3.556 1.00 57.06 92 LEU A CA 1
ATOM 720 C C . LEU A 1 92 ? -7.078 -15.145 3.059 1.00 57.06 92 LEU A C 1
ATOM 722 O O . LEU A 1 92 ? -7.344 -15.897 2.117 1.00 57.06 92 LEU A O 1
ATOM 726 N N . ARG A 1 93 ? -8.020 -14.386 3.634 1.00 61.00 93 ARG A N 1
ATOM 727 C CA . ARG A 1 93 ? -9.416 -14.346 3.160 1.00 61.00 93 ARG A CA 1
ATOM 728 C C . ARG A 1 93 ? -9.684 -13.288 2.100 1.00 61.00 93 ARG A C 1
ATOM 730 O O . ARG A 1 93 ? -10.558 -13.520 1.259 1.00 61.00 93 ARG A O 1
ATOM 737 N N . ASP A 1 94 ? -9.003 -12.143 2.138 1.00 70.81 94 ASP A N 1
ATOM 738 C CA . ASP A 1 94 ? -9.263 -11.075 1.175 1.00 70.81 94 ASP A CA 1
ATOM 739 C C . ASP A 1 94 ? -8.574 -11.361 -0.168 1.00 70.81 94 ASP A C 1
ATOM 741 O O . ASP A 1 94 ? -7.395 -11.076 -0.395 1.00 70.81 94 ASP A O 1
ATOM 745 N N . ARG A 1 95 ? -9.362 -11.910 -1.101 1.00 72.62 95 ARG A N 1
ATOM 746 C CA . ARG A 1 95 ? -8.949 -12.140 -2.493 1.00 72.62 95 ARG A CA 1
ATOM 747 C C . ARG A 1 95 ? -8.484 -10.854 -3.181 1.00 72.62 95 ARG A C 1
ATOM 749 O O . ARG A 1 95 ? -7.635 -10.935 -4.064 1.00 72.62 95 ARG A O 1
ATOM 756 N N . ALA A 1 96 ? -8.998 -9.683 -2.797 1.00 72.56 96 ALA A N 1
ATOM 757 C CA . ALA A 1 96 ? -8.531 -8.415 -3.349 1.00 72.56 96 ALA A CA 1
ATOM 758 C C . ALA A 1 96 ? -7.094 -8.113 -2.903 1.00 72.56 96 ALA A C 1
ATOM 760 O O . ALA A 1 96 ? -6.281 -7.708 -3.731 1.00 72.56 96 ALA A O 1
ATOM 761 N N . LEU A 1 97 ? -6.751 -8.380 -1.637 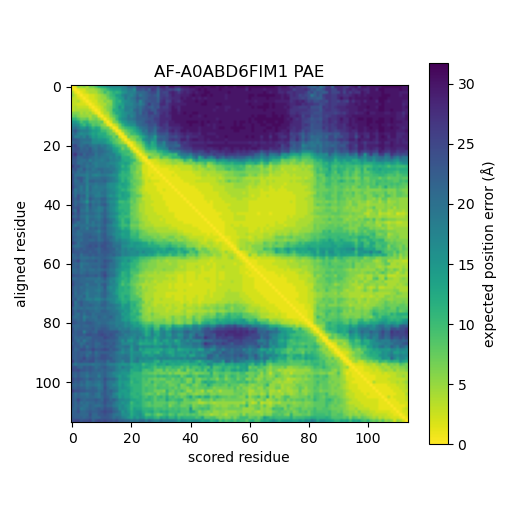1.00 73.50 97 LEU A N 1
ATOM 762 C CA . LEU A 1 97 ? -5.392 -8.200 -1.118 1.00 73.50 97 LEU A CA 1
ATOM 763 C C . LEU A 1 97 ? -4.395 -9.142 -1.813 1.00 73.50 97 LEU A C 1
ATOM 765 O O . LEU A 1 97 ? -3.292 -8.728 -2.164 1.00 73.50 97 LEU A O 1
ATOM 769 N N . GLN A 1 98 ? -4.807 -10.382 -2.091 1.00 78.12 98 GLN A N 1
ATOM 770 C CA . GLN A 1 98 ? -3.998 -11.350 -2.844 1.00 78.12 98 GLN A CA 1
ATOM 771 C C . GLN A 1 98 ? -3.767 -10.913 -4.294 1.00 78.12 98 GLN A C 1
ATOM 773 O O . GLN A 1 98 ? -2.635 -10.957 -4.772 1.00 78.12 98 GLN A O 1
ATOM 778 N N . ILE A 1 99 ? -4.814 -10.454 -4.989 1.00 82.00 99 ILE A N 1
ATOM 779 C CA . ILE A 1 99 ? -4.695 -9.940 -6.362 1.00 82.00 99 ILE A CA 1
ATOM 780 C C . ILE A 1 99 ? -3.771 -8.720 -6.399 1.00 82.00 99 ILE A C 1
ATOM 782 O O . ILE A 1 99 ? -2.926 -8.624 -7.286 1.00 82.00 99 ILE A O 1
ATOM 786 N N . LEU A 1 100 ? -3.890 -7.812 -5.429 1.00 80.88 100 LEU A N 1
ATOM 787 C CA . LEU A 1 100 ? -3.026 -6.636 -5.334 1.00 80.88 100 LEU A CA 1
ATOM 788 C C . LEU A 1 100 ? -1.573 -7.015 -5.027 1.00 80.88 100 LEU A C 1
ATOM 790 O O . LEU A 1 100 ? -0.665 -6.457 -5.639 1.00 80.88 100 LEU A O 1
ATOM 794 N N . GLY A 1 101 ? -1.346 -7.999 -4.152 1.00 79.31 101 GLY A N 1
ATOM 795 C CA . GLY A 1 101 ? -0.015 -8.543 -3.881 1.00 79.31 101 GLY A CA 1
ATOM 796 C C . GLY A 1 101 ? 0.620 -9.189 -5.116 1.00 79.31 101 GLY A C 1
ATOM 797 O O . GLY A 1 101 ? 1.792 -8.948 -5.403 1.00 79.31 101 GLY A O 1
ATOM 798 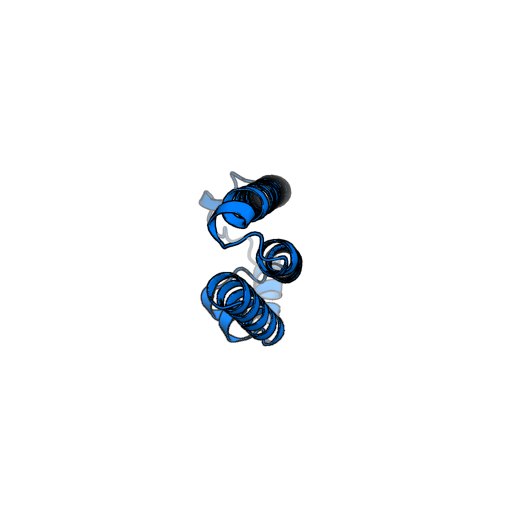N N . LEU A 1 102 ? -0.158 -9.942 -5.898 1.00 86.00 102 LEU A N 1
ATOM 799 C CA . LEU A 1 102 ? 0.299 -10.516 -7.166 1.00 86.00 102 LEU A CA 1
ATOM 800 C C . LEU A 1 102 ? 0.573 -9.442 -8.223 1.00 86.00 102 LEU A C 1
ATOM 802 O O . LEU A 1 102 ? 1.591 -9.514 -8.906 1.00 86.00 102 LEU A O 1
ATOM 806 N N . ALA A 1 103 ? -0.291 -8.432 -8.344 1.00 82.75 103 ALA A N 1
ATOM 807 C CA . ALA A 1 103 ? -0.080 -7.306 -9.252 1.00 82.75 103 ALA A CA 1
ATOM 808 C C . ALA A 1 103 ? 1.191 -6.525 -8.888 1.00 82.75 103 ALA A C 1
ATOM 810 O O . ALA A 1 103 ? 1.968 -6.152 -9.766 1.00 82.75 103 ALA A O 1
ATOM 811 N N . TRP A 1 104 ? 1.438 -6.336 -7.591 1.00 87.38 104 TRP A N 1
ATOM 812 C CA . TRP A 1 104 ? 2.654 -5.715 -7.084 1.00 87.38 104 TRP A CA 1
ATOM 813 C C . TRP A 1 104 ? 3.901 -6.553 -7.396 1.00 87.38 104 TRP A C 1
ATOM 815 O O . TRP A 1 104 ? 4.838 -6.049 -8.017 1.00 87.38 104 TRP A O 1
ATOM 825 N N . ALA A 1 105 ? 3.896 -7.847 -7.070 1.00 84.75 105 ALA A N 1
ATOM 826 C CA . ALA A 1 105 ? 5.006 -8.746 -7.390 1.00 84.75 105 ALA A CA 1
ATOM 827 C C . ALA A 1 105 ? 5.271 -8.816 -8.905 1.00 84.75 105 ALA A C 1
ATOM 829 O O . ALA A 1 105 ? 6.421 -8.766 -9.336 1.00 84.75 105 ALA A O 1
ATOM 830 N N . GLY A 1 106 ? 4.211 -8.855 -9.717 1.00 85.44 106 GLY A N 1
ATOM 831 C CA . GLY A 1 106 ? 4.298 -8.819 -11.175 1.00 85.44 106 GLY A CA 1
ATOM 832 C C . GLY A 1 106 ? 4.917 -7.523 -11.697 1.00 85.44 106 GLY A C 1
ATOM 833 O O . GLY A 1 106 ? 5.763 -7.573 -12.585 1.00 85.44 106 GLY A O 1
ATOM 834 N N . SER A 1 107 ? 4.564 -6.372 -11.117 1.00 78.56 107 SER A N 1
ATOM 835 C CA . SER A 1 107 ? 5.170 -5.087 -11.492 1.00 78.56 107 SER A CA 1
ATOM 836 C C . SER A 1 107 ? 6.659 -5.001 -11.140 1.00 78.56 107 SER A C 1
ATOM 838 O O . SER A 1 107 ? 7.436 -4.484 -11.938 1.00 78.56 107 SER A O 1
ATOM 840 N N . LEU A 1 108 ? 7.085 -5.570 -10.006 1.00 83.06 108 LEU A N 1
ATOM 841 C CA . LEU A 1 108 ? 8.505 -5.644 -9.648 1.00 83.06 108 LEU A CA 1
ATOM 842 C C . LEU A 1 108 ? 9.278 -6.622 -10.529 1.00 83.06 108 LEU A C 1
ATOM 844 O O . LEU A 1 108 ? 10.401 -6.334 -10.925 1.00 83.06 108 LEU A O 1
ATOM 848 N N . PHE A 1 109 ? 8.673 -7.761 -10.864 1.00 86.44 109 PHE A N 1
ATOM 849 C CA . PHE A 1 109 ? 9.261 -8.693 -11.816 1.00 86.44 109 PHE A CA 1
ATOM 850 C C . PHE A 1 109 ? 9.447 -8.014 -13.179 1.00 86.44 109 PHE A C 1
ATOM 852 O O . PHE A 1 109 ? 10.541 -8.041 -13.734 1.00 86.44 109 PHE A O 1
ATOM 859 N N . ALA A 1 110 ? 8.422 -7.322 -13.681 1.00 79.94 110 ALA A N 1
ATOM 860 C CA . ALA A 1 110 ? 8.537 -6.542 -14.909 1.00 79.94 110 ALA A CA 1
ATOM 861 C C . ALA A 1 110 ? 9.655 -5.492 -14.814 1.00 79.94 110 ALA A C 1
ATOM 863 O O . ALA A 1 110 ? 10.459 -5.410 -15.727 1.00 79.94 110 ALA A O 1
ATOM 864 N N . ALA A 1 111 ? 9.780 -4.772 -13.696 1.00 78.75 111 ALA A N 1
ATOM 865 C CA . ALA A 1 111 ? 10.839 -3.778 -13.505 1.00 78.75 111 ALA A CA 1
ATOM 866 C C . ALA A 1 111 ? 12.269 -4.346 -13.541 1.00 78.75 111 ALA A C 1
ATOM 868 O O . ALA A 1 111 ? 13.201 -3.613 -13.849 1.00 78.75 111 ALA A O 1
ATOM 869 N N . ILE A 1 112 ? 12.463 -5.622 -13.196 1.00 79.44 112 ILE A N 1
ATOM 870 C CA . ILE A 1 112 ? 13.788 -6.262 -13.186 1.00 79.44 112 ILE A CA 1
ATOM 871 C C . ILE A 1 112 ? 14.141 -6.850 -14.558 1.00 79.44 112 ILE A C 1
ATOM 873 O O . ILE A 1 112 ? 15.310 -6.854 -14.940 1.00 79.44 112 ILE A O 1
ATOM 877 N N . TYR A 1 113 ? 13.151 -7.391 -15.273 1.00 80.50 113 TYR A N 1
ATOM 878 C CA . TYR A 1 113 ? 13.374 -8.158 -16.504 1.00 80.50 113 TYR A CA 1
ATOM 879 C C . TYR A 1 113 ? 13.068 -7.387 -17.804 1.00 80.50 113 TYR A C 1
ATOM 881 O O . TYR A 1 113 ? 13.468 -7.869 -18.867 1.00 80.50 113 TYR A O 1
ATOM 889 N N . LEU A 1 114 ? 12.370 -6.243 -17.743 1.00 72.25 114 LEU A N 1
ATOM 890 C CA . LEU A 1 114 ? 12.045 -5.349 -18.872 1.00 72.25 114 LEU A CA 1
ATOM 891 C C . LEU A 1 114 ? 12.655 -3.959 -18.678 1.00 72.25 114 LEU A C 1
ATOM 893 O O . LEU A 1 114 ? 13.302 -3.507 -19.646 1.00 72.25 114 LEU A O 1
#

Nearest PDB structures (foldseek):
  9brq-assembly1_m  TM=4.088E-01  e=4.644E+00  Mus musculus
  4bpd-assembly2_D  TM=3.064E-01  e=4.906E+00  Escherichia coli K-12
  4ck0-assembly1_C  TM=3.395E-01  e=9.483E+00  Escherichia coli K-12
  5j0l-assembly3_F  TM=3.049E-01  e=8.497E+00  synthetic construct

Sequence (11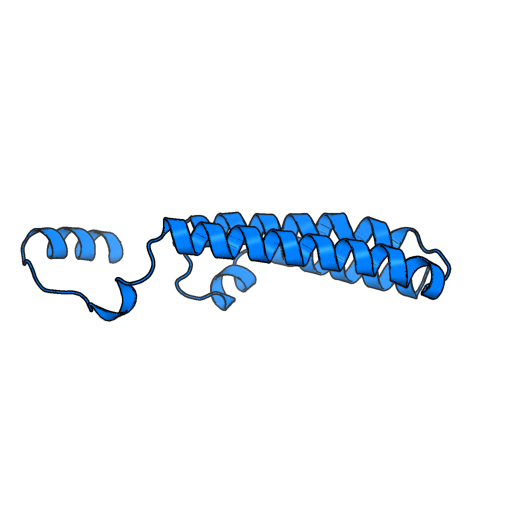4 aa):
GKRYAEIILFENTGAEIRSSLRKYSASYLRFVWATSAGVMIMSYALWAWDVRPVLGDSVWTVVSIVPFVVAVLRYAVDVDQGKAGEPEEIALRDRALQILGLAWAGSLFAAIYL

Secondary structure (DSSP, 8-state):
-HHHHHHHHHHTT-----TTSTTS-HHHHHHHHHHHHHHHHHHHHHHHHHHTTTTTT-THHHHTHHHHHHHHHHHHHHHHTT-TT-HHHHHHH-HHHHHHHHHHHHHHHHHHH-